Protein AF-X1H3R8-F1 (afdb_monomer_lite)

Foldseek 3Di:
DCPPPDDPPCVLVVQQVVCVVVVHDGWDWDDDVPDIDTDGDPHDDDPDCVVPPDDPLVVQVVVVCVPPVDDDPVNSVVSPD

Secondary structure (DSSP, 8-state):
--TTSPSTT-HHHHHHHHHHHTTPPPPEEEEETTEEEEE--S----S-GGGS---HHHHHHHHHHHHHS---HHHHHHH--

Radius of gyration: 19.77 Å; chains: 1; bounding box: 36×29×60 Å

Structure (mmCIF, N/CA/C/O backbone):
data_AF-X1H3R8-F1
#
_entry.id   AF-X1H3R8-F1
#
loop_
_atom_site.group_PDB
_atom_site.id
_atom_site.type_symbol
_atom_site.label_atom_id
_atom_site.label_alt_id
_atom_site.label_comp_id
_atom_site.label_asym_id
_atom_site.label_entity_id
_atom_site.label_seq_id
_atom_site.pdbx_PDB_ins_code
_atom_site.Cartn_x
_atom_site.Cartn_y
_atom_site.Cartn_z
_atom_site.occupancy
_atom_site.B_iso_or_equiv
_atom_site.auth_seq_id
_atom_site.auth_comp_id
_atom_site.auth_asym_id
_atom_site.auth_atom_id
_atom_site.pdbx_PDB_model_num
ATOM 1 N N . MET A 1 1 ? 8.137 7.598 -36.750 1.00 45.34 1 MET A N 1
ATOM 2 C CA . MET A 1 1 ? 7.185 6.873 -35.879 1.00 45.34 1 MET A CA 1
ATOM 3 C C . MET A 1 1 ? 7.936 6.247 -34.692 1.00 45.34 1 MET A C 1
ATOM 5 O O . MET A 1 1 ? 7.890 5.048 -34.503 1.00 45.34 1 MET A O 1
ATOM 9 N N . ILE A 1 2 ? 8.674 7.062 -33.918 1.00 52.75 2 ILE A N 1
ATOM 10 C CA . ILE A 1 2 ? 9.501 6.630 -32.759 1.00 52.75 2 ILE A CA 1
ATOM 11 C C . ILE A 1 2 ? 9.120 7.446 -31.498 1.00 52.75 2 ILE A C 1
ATOM 13 O O . ILE A 1 2 ? 9.763 7.386 -30.467 1.00 52.75 2 ILE A O 1
ATOM 17 N N . LYS A 1 3 ? 8.031 8.227 -31.537 1.00 57.09 3 LYS A N 1
ATOM 18 C CA . LYS A 1 3 ? 7.671 9.156 -30.447 1.00 57.09 3 LYS A CA 1
ATOM 19 C C . LYS A 1 3 ? 7.107 8.491 -29.176 1.00 57.09 3 LYS A C 1
ATOM 21 O O . LYS A 1 3 ? 6.832 9.206 -28.226 1.00 57.09 3 LYS A O 1
ATOM 26 N N . TYR A 1 4 ? 6.927 7.168 -29.164 1.00 64.12 4 TYR A N 1
ATOM 27 C CA . TYR A 1 4 ? 6.267 6.433 -28.072 1.00 64.12 4 TYR A CA 1
ATOM 28 C C . TYR A 1 4 ? 7.088 5.268 -27.514 1.00 64.12 4 TYR A C 1
ATOM 30 O O . TYR A 1 4 ? 6.623 4.579 -26.613 1.00 64.12 4 TYR A O 1
ATOM 38 N N . ILE A 1 5 ? 8.271 5.008 -28.073 1.00 64.19 5 ILE A N 1
ATOM 39 C CA . ILE A 1 5 ? 9.127 3.902 -27.649 1.00 64.19 5 ILE A CA 1
ATOM 40 C C 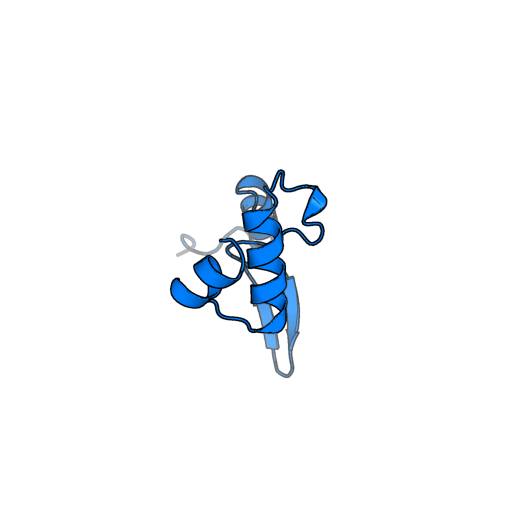. ILE A 1 5 ? 10.455 4.516 -27.243 1.00 64.19 5 ILE A C 1
ATOM 42 O O . ILE A 1 5 ? 11.104 5.192 -28.043 1.00 64.19 5 ILE A O 1
ATOM 46 N N . GLU A 1 6 ? 10.821 4.309 -25.986 1.00 63.84 6 GLU A N 1
ATOM 47 C CA . GLU A 1 6 ? 12.095 4.766 -25.450 1.00 63.84 6 GLU A CA 1
ATOM 48 C C . GLU A 1 6 ? 13.266 4.035 -26.107 1.00 63.84 6 GLU A C 1
ATOM 50 O O . GLU A 1 6 ? 13.109 3.020 -26.797 1.00 63.84 6 GLU A O 1
ATOM 55 N N . ARG A 1 7 ? 14.475 4.563 -25.905 1.00 69.94 7 ARG A N 1
ATOM 56 C CA . ARG A 1 7 ? 15.688 3.908 -26.389 1.00 69.94 7 ARG A CA 1
ATOM 57 C C . ARG A 1 7 ? 15.728 2.489 -25.814 1.00 69.94 7 ARG A C 1
ATOM 59 O O . ARG A 1 7 ? 15.458 2.280 -24.634 1.00 69.94 7 ARG A O 1
ATOM 66 N N . TRP A 1 8 ? 16.021 1.509 -26.664 1.00 72.00 8 TRP A N 1
ATOM 67 C CA . TRP A 1 8 ? 15.904 0.098 -26.300 1.00 72.00 8 TRP A CA 1
ATOM 68 C C . TRP A 1 8 ? 16.675 -0.199 -25.003 1.00 72.00 8 TRP A C 1
ATOM 70 O O 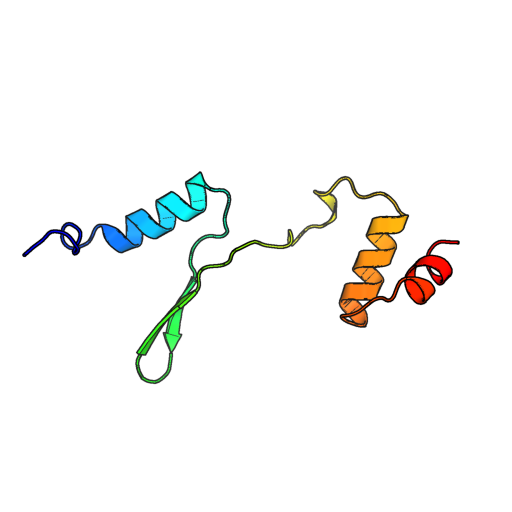. TRP A 1 8 ? 17.875 0.059 -24.924 1.00 72.00 8 TRP A O 1
ATOM 80 N N . GLY A 1 9 ? 15.967 -0.697 -23.985 1.00 67.94 9 GLY A N 1
ATOM 81 C CA . GLY A 1 9 ? 16.548 -1.084 -22.698 1.00 67.94 9 GLY A CA 1
ATOM 82 C C . GLY A 1 9 ? 16.543 -0.033 -21.578 1.00 67.94 9 GLY A C 1
ATOM 83 O O . GLY A 1 9 ? 17.024 -0.362 -20.496 1.00 67.94 9 GLY A O 1
ATOM 84 N N . THR A 1 10 ? 16.011 1.186 -21.767 1.00 82.94 10 THR A N 1
ATOM 85 C CA . THR A 1 10 ? 15.955 2.180 -20.664 1.00 82.94 10 THR A CA 1
ATOM 86 C C . THR A 1 10 ? 14.673 2.112 -19.836 1.00 82.94 10 THR A C 1
ATOM 88 O O . THR A 1 10 ? 14.755 2.198 -18.614 1.00 82.94 10 THR A O 1
ATOM 91 N N . GLY A 1 11 ? 13.520 1.832 -20.453 1.00 86.12 11 GLY A N 1
ATOM 92 C CA . GLY A 1 11 ? 12.219 2.014 -19.795 1.00 86.12 11 GLY A CA 1
ATOM 93 C C . GLY A 1 11 ? 12.007 1.254 -18.482 1.00 86.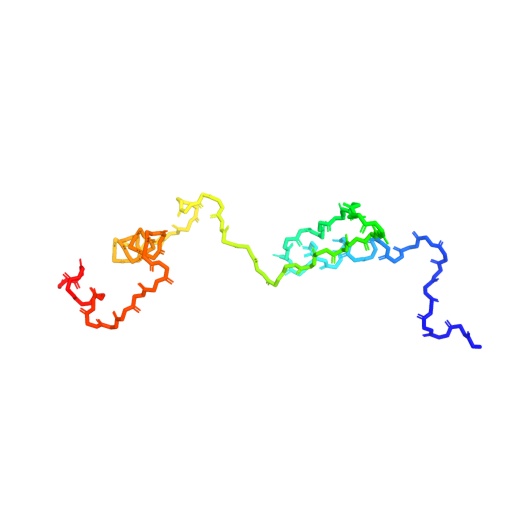12 11 GLY A C 1
ATOM 94 O O . GLY A 1 11 ? 11.377 1.771 -17.567 1.00 86.12 11 GLY A O 1
ATOM 95 N N . THR A 1 12 ? 12.584 0.060 -18.313 1.00 90.25 12 THR A N 1
ATOM 96 C CA . THR A 1 12 ? 12.520 -0.655 -17.023 1.00 90.25 12 THR A CA 1
ATOM 97 C C . THR A 1 12 ? 13.251 0.106 -15.915 1.00 90.25 12 THR A C 1
ATOM 99 O O . THR A 1 12 ? 12.744 0.217 -14.799 1.00 90.25 12 THR A O 1
ATOM 102 N N . ASN A 1 13 ? 14.431 0.648 -16.226 1.00 91.00 13 ASN A N 1
ATOM 103 C CA . ASN A 1 13 ? 15.215 1.439 -15.280 1.00 91.00 13 ASN A CA 1
ATOM 104 C C . ASN A 1 13 ? 14.549 2.790 -15.011 1.00 91.00 13 ASN A C 1
ATOM 106 O O . ASN A 1 13 ? 14.570 3.253 -13.873 1.00 91.00 13 ASN A O 1
ATOM 110 N N . ASP A 1 14 ? 13.921 3.382 -16.028 1.00 92.31 14 ASP A N 1
ATOM 111 C CA . ASP A 1 14 ? 13.187 4.640 -15.895 1.00 92.31 14 ASP A CA 1
ATOM 112 C C . ASP A 1 14 ? 11.972 4.472 -14.964 1.00 92.31 14 ASP A C 1
ATOM 114 O O . ASP A 1 14 ? 11.797 5.269 -14.045 1.00 92.31 14 ASP A O 1
ATOM 118 N N . ILE A 1 15 ? 11.219 3.369 -15.076 1.00 92.06 15 ILE A N 1
ATOM 119 C CA . ILE A 1 15 ? 10.120 3.047 -14.145 1.00 92.06 15 ILE A CA 1
ATOM 120 C C . ILE A 1 15 ? 10.625 2.933 -12.697 1.00 92.06 15 ILE A C 1
ATOM 122 O O . ILE A 1 15 ? 10.021 3.509 -11.792 1.00 92.06 15 ILE A O 1
ATOM 126 N N . ILE A 1 16 ? 11.728 2.210 -12.457 1.00 93.81 16 ILE A N 1
ATOM 127 C CA . ILE A 1 16 ? 12.305 2.065 -11.105 1.00 93.81 16 ILE A CA 1
ATOM 128 C C . ILE A 1 16 ? 12.735 3.431 -10.561 1.00 93.81 16 ILE A C 1
ATOM 130 O O . ILE A 1 16 ? 12.434 3.770 -9.413 1.00 93.81 16 ILE A O 1
ATOM 134 N N . LYS A 1 17 ? 13.423 4.219 -11.393 1.00 94.38 17 LYS A N 1
ATOM 135 C CA . LYS A 1 17 ? 13.894 5.558 -11.045 1.00 94.38 17 LYS A CA 1
ATOM 136 C C . LYS A 1 17 ? 12.728 6.466 -10.652 1.00 94.38 17 LYS A C 1
ATOM 138 O O . LYS A 1 17 ? 12.780 7.054 -9.576 1.00 94.38 17 LYS A O 1
ATOM 143 N N . TRP A 1 18 ? 11.674 6.529 -11.463 1.00 94.62 18 TRP A N 1
ATOM 144 C CA . TRP A 1 18 ? 10.514 7.378 -11.187 1.00 94.62 18 TRP A CA 1
ATOM 145 C C . TRP A 1 18 ? 9.764 6.954 -9.928 1.00 94.62 18 TRP A C 1
ATOM 147 O O . TRP A 1 18 ? 9.386 7.810 -9.135 1.00 94.62 18 TRP A O 1
ATOM 157 N N . CYS A 1 19 ? 9.594 5.648 -9.684 1.00 93.81 19 CYS A N 1
ATOM 158 C CA . CYS A 1 19 ? 9.001 5.191 -8.426 1.00 93.81 19 CYS A CA 1
ATOM 159 C C . CYS A 1 19 ? 9.810 5.683 -7.218 1.00 93.81 19 CYS A C 1
ATOM 161 O O . CYS A 1 19 ? 9.227 6.187 -6.263 1.00 93.81 19 CYS A O 1
ATOM 163 N N . ARG A 1 20 ? 11.143 5.601 -7.280 1.00 90.94 20 ARG A N 1
ATOM 164 C CA . ARG A 1 20 ? 12.017 6.068 -6.198 1.00 90.94 20 ARG A CA 1
ATOM 165 C C . ARG A 1 20 ? 11.961 7.587 -6.007 1.00 90.94 20 ARG A C 1
ATOM 167 O O . ARG A 1 20 ? 11.882 8.036 -4.868 1.00 90.94 20 ARG A O 1
ATOM 174 N N . GLU A 1 21 ? 12.009 8.360 -7.092 1.00 94.25 21 GLU A N 1
ATOM 175 C CA . GLU A 1 21 ? 11.953 9.833 -7.058 1.00 94.25 21 GLU A CA 1
ATOM 176 C C . GLU A 1 21 ? 10.632 10.347 -6.463 1.00 94.25 21 GLU A C 1
ATOM 178 O O . GLU A 1 21 ? 10.637 11.311 -5.702 1.00 94.25 21 GLU A O 1
ATOM 183 N N . GLU A 1 22 ? 9.526 9.650 -6.724 1.00 92.25 22 GLU A N 1
ATOM 184 C CA . GLU A 1 22 ? 8.193 9.978 -6.198 1.00 92.25 22 GLU A CA 1
ATOM 185 C C . GLU A 1 22 ? 7.911 9.371 -4.806 1.00 92.25 22 GLU A C 1
ATOM 187 O O . GLU A 1 22 ? 6.799 9.481 -4.285 1.00 92.25 22 GLU A O 1
ATOM 192 N N . GLY A 1 23 ? 8.885 8.688 -4.188 1.00 87.94 23 GLY A N 1
ATOM 193 C CA . GLY A 1 23 ? 8.706 8.026 -2.888 1.00 87.94 23 GLY A CA 1
ATOM 194 C C . GLY A 1 23 ? 7.706 6.860 -2.910 1.00 87.94 23 GLY A C 1
ATOM 195 O O . GLY A 1 23 ? 7.155 6.480 -1.874 1.00 87.94 23 GLY A O 1
ATOM 196 N N . LEU A 1 24 ? 7.450 6.297 -4.091 1.00 91.75 24 LEU A N 1
ATOM 197 C CA . LEU A 1 24 ? 6.603 5.129 -4.284 1.00 91.75 24 LEU A CA 1
ATOM 198 C C . LEU A 1 24 ? 7.397 3.833 -4.057 1.00 91.75 24 LEU A C 1
ATOM 200 O O . LEU A 1 24 ? 8.617 3.801 -4.232 1.00 91.75 24 LEU A O 1
ATOM 204 N N . PRO A 1 25 ? 6.716 2.725 -3.720 1.00 91.62 25 PRO A N 1
ATOM 205 C CA . PRO A 1 25 ? 7.353 1.414 -3.686 1.00 91.62 25 PRO A CA 1
ATOM 206 C C . PRO A 1 25 ? 7.942 1.054 -5.048 1.00 91.62 25 PRO A C 1
ATOM 208 O O . PRO A 1 25 ? 7.311 1.301 -6.080 1.00 91.62 25 PRO A O 1
ATOM 211 N N . GLU A 1 26 ? 9.110 0.413 -5.047 1.00 93.38 26 GLU A N 1
ATOM 212 C CA . GLU A 1 26 ? 9.705 -0.084 -6.286 1.00 93.38 26 GLU A CA 1
ATOM 213 C C . GLU A 1 26 ? 8.770 -1.093 -6.990 1.00 93.38 26 GLU A C 1
ATOM 215 O O . GLU A 1 26 ? 8.054 -1.861 -6.329 1.00 93.38 26 GLU A O 1
ATOM 220 N N . PRO A 1 27 ? 8.738 -1.092 -8.336 1.00 94.94 27 PRO A N 1
ATOM 221 C CA . PRO A 1 27 ? 7.918 -2.012 -9.119 1.00 94.94 27 PRO A CA 1
ATOM 222 C C . PRO A 1 27 ? 8.282 -3.474 -8.839 1.00 94.94 27 PRO A C 1
ATOM 224 O O . PRO A 1 27 ? 9.454 -3.845 -8.800 1.00 94.94 27 PRO A O 1
ATOM 227 N N . ILE A 1 28 ? 7.270 -4.338 -8.722 1.00 95.00 28 ILE A N 1
ATOM 228 C CA . ILE A 1 28 ? 7.491 -5.785 -8.596 1.00 95.00 28 ILE A CA 1
ATOM 229 C C . ILE A 1 28 ? 7.363 -6.423 -9.973 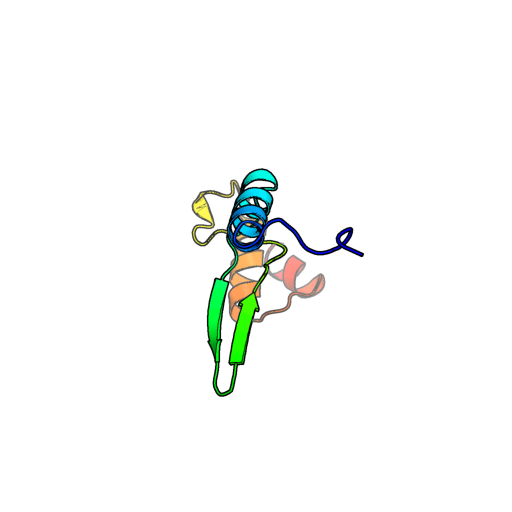1.00 95.00 28 ILE A C 1
ATOM 231 O O . ILE A 1 28 ? 6.277 -6.450 -10.557 1.00 95.00 28 ILE A O 1
ATOM 235 N N . PHE A 1 29 ? 8.466 -6.980 -10.452 1.00 93.69 29 PHE A N 1
ATOM 236 C CA . PHE A 1 29 ? 8.540 -7.759 -11.679 1.00 93.69 29 PHE A CA 1
ATOM 237 C C . PHE A 1 29 ? 8.386 -9.242 -11.352 1.00 93.69 29 PHE A C 1
ATOM 239 O O . PHE A 1 29 ? 9.109 -9.764 -10.504 1.00 93.69 29 PHE A O 1
ATOM 246 N N . LYS A 1 30 ? 7.438 -9.926 -11.995 1.00 95.38 30 LYS A N 1
ATOM 247 C CA . LYS A 1 30 ? 7.211 -11.356 -11.757 1.00 95.38 30 LYS A CA 1
ATOM 248 C C . LYS A 1 30 ? 6.803 -12.091 -13.023 1.00 95.38 30 LYS A C 1
ATOM 250 O O . LYS A 1 30 ? 5.973 -11.612 -13.797 1.00 95.38 30 LYS A O 1
ATOM 255 N N . GLU A 1 31 ? 7.347 -13.286 -13.182 1.00 95.50 31 GLU A N 1
ATOM 256 C CA . GLU A 1 31 ? 6.824 -14.262 -14.126 1.00 95.50 31 GLU A CA 1
ATOM 257 C C . GLU A 1 31 ? 5.499 -14.818 -13.588 1.00 95.50 31 GLU A C 1
ATOM 259 O O . GLU A 1 31 ? 5.344 -15.080 -12.391 1.00 95.50 31 GLU A O 1
ATOM 264 N N . ILE A 1 32 ? 4.516 -14.942 -14.469 1.00 95.06 32 ILE A N 1
ATOM 265 C CA . ILE A 1 32 ? 3.226 -15.574 -14.199 1.00 95.06 32 ILE A CA 1
ATOM 266 C C . ILE A 1 32 ? 2.998 -16.644 -15.262 1.00 95.06 32 ILE A C 1
ATOM 268 O O . ILE A 1 32 ? 3.571 -16.579 -16.347 1.00 95.06 32 ILE A O 1
ATOM 272 N N . THR A 1 33 ? 2.155 -17.636 -14.986 1.00 94.50 33 THR A N 1
ATOM 273 C CA . THR A 1 33 ? 1.847 -18.667 -15.984 1.00 94.50 33 THR A CA 1
ATOM 274 C C . THR A 1 33 ? 1.331 -18.018 -17.271 1.00 94.50 33 THR A C 1
ATOM 276 O O . THR A 1 33 ? 0.265 -17.405 -17.276 1.00 94.50 33 THR A O 1
ATOM 279 N N . GLY A 1 34 ? 2.108 -18.135 -18.353 1.00 92.44 34 GLY A N 1
ATOM 280 C CA . GLY A 1 34 ? 1.780 -17.561 -19.659 1.00 92.44 34 GLY A CA 1
ATOM 281 C C . GLY A 1 34 ? 2.166 -16.091 -19.859 1.00 92.44 34 GLY A C 1
ATOM 282 O O . GLY A 1 34 ? 1.729 -15.501 -20.845 1.00 92.44 34 GLY A O 1
ATOM 283 N N . GLY A 1 35 ? 2.967 -15.479 -18.978 1.00 93.12 35 GLY A N 1
ATOM 284 C CA . GLY A 1 35 ? 3.411 -14.106 -19.210 1.00 93.12 35 GLY A CA 1
ATOM 285 C C . GLY A 1 35 ? 4.289 -13.488 -18.129 1.00 93.12 35 GLY A C 1
ATOM 286 O O . GLY A 1 35 ? 4.813 -14.141 -17.232 1.00 93.12 35 GLY A O 1
ATOM 287 N N . PHE A 1 36 ? 4.429 -12.172 -18.223 1.00 93.44 36 PHE A N 1
ATOM 288 C CA . PHE A 1 36 ? 5.223 -11.361 -17.313 1.00 93.44 36 PHE A CA 1
ATOM 289 C C . PHE A 1 36 ? 4.380 -10.190 -16.821 1.00 93.44 36 PHE A C 1
ATOM 291 O O . PHE A 1 36 ? 3.724 -9.513 -17.614 1.00 93.44 36 PHE A O 1
ATOM 298 N N . ALA A 1 37 ? 4.382 -9.961 -15.512 1.00 94.00 37 ALA A N 1
ATOM 299 C CA . ALA A 1 37 ? 3.624 -8.894 -14.883 1.00 94.00 37 ALA A CA 1
ATOM 300 C C . ALA A 1 37 ? 4.556 -7.894 -14.197 1.00 94.00 37 ALA A C 1
ATOM 302 O O . ALA A 1 37 ? 5.489 -8.273 -13.487 1.00 94.00 37 ALA A O 1
ATOM 303 N N . VAL A 1 38 ? 4.227 -6.612 -14.356 1.00 94.12 38 VAL A N 1
ATOM 304 C CA . VAL A 1 38 ? 4.826 -5.499 -13.616 1.00 94.12 38 VAL A CA 1
ATOM 305 C C . VAL A 1 38 ? 3.756 -4.921 -12.701 1.00 94.12 38 VAL A C 1
ATOM 307 O O . VAL A 1 38 ? 2.699 -4.497 -13.168 1.00 94.12 38 VAL A O 1
ATOM 310 N N . VAL A 1 39 ? 3.999 -4.934 -11.393 1.00 93.38 39 VAL A N 1
ATOM 311 C CA . VAL A 1 39 ? 3.058 -4.417 -10.395 1.00 93.38 39 VAL A CA 1
ATOM 312 C C . VAL A 1 39 ? 3.571 -3.085 -9.865 1.00 93.38 39 VAL A C 1
ATOM 314 O O . VAL A 1 39 ? 4.549 -3.049 -9.121 1.00 93.38 39 VAL A O 1
ATOM 317 N N . LEU A 1 40 ? 2.871 -2.007 -10.218 1.00 94.06 40 LEU A N 1
ATOM 318 C CA . LEU A 1 40 ? 3.088 -0.666 -9.677 1.00 94.06 40 LEU A CA 1
ATOM 319 C C . LEU A 1 40 ? 2.159 -0.443 -8.483 1.00 94.06 40 LEU A C 1
ATOM 321 O O . LEU A 1 40 ? 0.956 -0.706 -8.565 1.00 94.06 40 LEU A O 1
ATOM 325 N N . ARG A 1 41 ? 2.700 0.042 -7.364 1.00 90.31 41 ARG A N 1
ATOM 326 C CA . ARG A 1 41 ? 1.921 0.329 -6.153 1.00 90.31 41 ARG A CA 1
ATOM 327 C C . ARG A 1 41 ? 1.825 1.836 -5.950 1.00 90.31 41 ARG A C 1
ATOM 329 O O . ARG A 1 41 ? 2.832 2.527 -5.958 1.00 90.31 41 ARG A O 1
ATOM 336 N N . LYS A 1 42 ? 0.607 2.337 -5.722 1.00 86.75 42 LYS A N 1
ATOM 337 C CA . LYS A 1 42 ? 0.351 3.766 -5.459 1.00 86.75 42 LYS A CA 1
ATOM 338 C C . LYS A 1 42 ? 0.822 4.214 -4.069 1.00 86.75 42 LYS A C 1
ATOM 340 O O . LYS A 1 42 ? 1.059 5.391 -3.852 1.00 86.75 42 LYS A O 1
ATOM 345 N N . PHE A 1 43 ? 0.892 3.294 -3.114 1.00 80.19 43 PHE A N 1
ATOM 346 C CA . PHE A 1 43 ? 1.382 3.542 -1.763 1.00 80.19 43 PHE A CA 1
ATOM 347 C C . PHE A 1 43 ? 1.814 2.218 -1.127 1.00 80.19 43 PHE A C 1
ATOM 349 O O . PHE A 1 43 ? 1.400 1.140 -1.570 1.00 80.19 43 PHE A O 1
ATOM 356 N N . GLN A 1 44 ? 2.606 2.302 -0.063 1.00 72.25 44 GLN A N 1
ATOM 357 C CA . GLN A 1 44 ? 2.894 1.185 0.829 1.00 72.25 44 GLN A CA 1
ATOM 358 C C . GLN A 1 44 ? 2.601 1.616 2.256 1.00 72.25 44 GLN A C 1
ATOM 360 O O . GLN A 1 44 ? 3.002 2.688 2.697 1.00 72.25 44 GLN A O 1
ATOM 365 N N . ILE A 1 45 ? 1.866 0.771 2.971 1.00 70.38 45 ILE A N 1
ATOM 366 C CA . ILE A 1 45 ? 1.755 0.900 4.419 1.00 70.38 45 ILE A CA 1
ATOM 367 C C . ILE A 1 45 ? 3.116 0.464 4.972 1.00 70.38 45 ILE A C 1
ATOM 369 O O . ILE A 1 45 ? 3.561 -0.627 4.598 1.00 70.38 45 ILE A O 1
ATOM 373 N N . PRO A 1 46 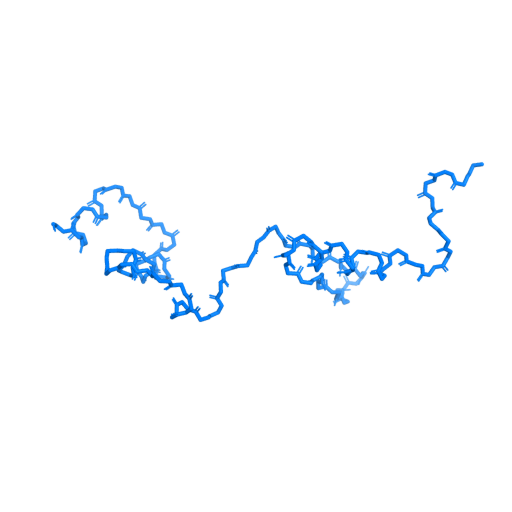? 3.790 1.279 5.801 1.00 68.88 46 PRO A N 1
ATOM 374 C CA . PRO A 1 46 ? 5.060 0.891 6.397 1.00 68.88 46 PRO A CA 1
ATOM 375 C C . PRO A 1 46 ? 4.912 -0.458 7.097 1.00 68.88 46 PRO A C 1
ATOM 377 O O . PRO A 1 46 ? 3.929 -0.687 7.806 1.00 68.88 46 PRO A O 1
ATOM 380 N N . GLU A 1 47 ? 5.874 -1.359 6.894 1.00 66.44 47 GLU A N 1
ATOM 381 C CA . GLU A 1 47 ? 5.877 -2.643 7.605 1.00 66.44 47 GLU A CA 1
ATOM 382 C C . GLU A 1 47 ? 6.005 -2.422 9.111 1.00 66.44 47 GLU A C 1
ATOM 384 O O . GLU A 1 47 ? 5.347 -3.106 9.898 1.00 66.44 47 GLU A O 1
ATOM 389 N N . ASN A 1 48 ? 6.777 -1.402 9.495 1.00 69.50 48 ASN A N 1
ATOM 390 C CA . ASN A 1 48 ? 6.872 -0.958 10.868 1.00 69.50 48 ASN A CA 1
ATOM 391 C C . ASN A 1 48 ? 6.001 0.284 11.108 1.00 69.50 48 ASN A C 1
ATOM 393 O O . ASN A 1 48 ? 6.304 1.372 10.633 1.00 69.50 48 ASN A O 1
ATOM 397 N N . LEU A 1 49 ? 4.926 0.117 11.877 1.00 71.50 49 LEU A N 1
ATOM 398 C CA . LEU A 1 49 ? 4.069 1.217 12.323 1.00 71.50 49 LEU A CA 1
ATOM 399 C C . LEU A 1 49 ? 4.718 2.090 13.400 1.00 71.50 49 LEU A C 1
ATOM 401 O O . LEU A 1 49 ? 4.214 3.176 13.653 1.00 71.50 49 LEU A O 1
ATOM 405 N N . GLU A 1 50 ? 5.807 1.638 14.021 1.00 71.31 50 GLU A N 1
ATOM 406 C CA . GLU A 1 50 ? 6.558 2.397 15.029 1.00 71.31 50 GLU A CA 1
ATOM 407 C C . GLU A 1 50 ? 7.281 3.601 14.417 1.00 71.31 50 GLU A C 1
ATOM 409 O O . GLU A 1 50 ? 7.531 4.573 15.121 1.00 71.31 50 GLU A O 1
ATOM 414 N N . SER A 1 51 ? 7.583 3.571 13.111 1.00 71.25 51 SER A N 1
ATOM 415 C CA . SER A 1 51 ? 8.140 4.731 12.402 1.00 71.25 51 SER A CA 1
ATOM 416 C C . SER A 1 51 ? 7.098 5.812 12.116 1.00 71.25 51 SER A C 1
ATOM 418 O O . SER A 1 51 ? 7.453 6.937 11.771 1.00 71.25 51 SER A O 1
ATOM 420 N N . LEU A 1 52 ? 5.812 5.483 12.250 1.00 76.88 52 LEU A N 1
ATOM 421 C CA . LEU A 1 52 ? 4.735 6.453 12.197 1.00 76.88 52 LEU A CA 1
ATOM 422 C C . LEU A 1 52 ? 4.504 6.959 13.625 1.00 76.88 52 LEU A C 1
ATOM 424 O O . LEU A 1 52 ? 4.168 6.177 14.513 1.00 76.88 52 LEU A O 1
ATOM 428 N N . GLU A 1 53 ? 4.643 8.267 13.849 1.00 84.25 53 GLU A N 1
ATOM 429 C CA . GLU A 1 53 ? 4.342 8.936 15.127 1.00 84.25 53 GLU A CA 1
ATOM 430 C C . GLU A 1 53 ? 2.822 8.964 15.402 1.00 84.25 53 GLU A C 1
ATOM 432 O O . GLU A 1 53 ? 2.176 10.009 15.489 1.00 84.25 53 GLU A O 1
ATOM 437 N N . LEU A 1 54 ? 2.208 7.783 15.476 1.00 89.00 54 LEU A N 1
ATOM 438 C CA . LEU A 1 54 ? 0.775 7.608 15.655 1.00 89.00 54 LEU A CA 1
ATOM 439 C C . LEU A 1 54 ? 0.392 7.823 17.112 1.00 89.00 54 LEU A C 1
ATOM 441 O O . LEU A 1 54 ? 1.028 7.297 18.028 1.00 89.00 54 LEU A O 1
ATOM 445 N N . ASN A 1 55 ? -0.723 8.510 17.331 1.00 91.38 55 ASN A N 1
ATOM 446 C CA . ASN A 1 55 ? -1.318 8.571 18.658 1.00 91.38 55 ASN A CA 1
ATOM 447 C C . ASN A 1 55 ? -2.020 7.248 19.020 1.00 91.38 55 ASN A C 1
ATOM 449 O O . ASN A 1 55 ? -2.331 6.416 18.164 1.00 91.38 55 ASN A O 1
ATOM 453 N N . GLU A 1 56 ? -2.323 7.067 20.305 1.00 90.12 56 GLU A N 1
ATOM 454 C CA . GLU A 1 56 ? -2.935 5.833 20.818 1.00 90.12 56 GLU A CA 1
ATOM 455 C C . GLU A 1 56 ? -4.269 5.481 20.142 1.00 90.12 56 GLU A C 1
ATOM 457 O O . GLU A 1 56 ? -4.570 4.306 19.923 1.00 90.12 56 GLU A O 1
ATOM 462 N N . ARG A 1 57 ? -5.062 6.483 19.740 1.00 93.50 57 ARG A N 1
ATOM 463 C CA . ARG A 1 57 ? -6.341 6.247 19.051 1.00 93.50 57 ARG A CA 1
ATOM 464 C C . ARG A 1 57 ? -6.120 5.687 17.648 1.00 93.50 57 ARG A C 1
ATOM 466 O O . ARG A 1 57 ? -6.816 4.758 17.241 1.00 93.50 57 ARG A O 1
ATOM 473 N N . GLN A 1 58 ? -5.136 6.222 16.928 1.00 91.19 58 GLN A N 1
ATOM 474 C CA . GLN A 1 58 ? -4.751 5.753 15.598 1.00 91.19 58 GLN A CA 1
ATOM 475 C C . GLN A 1 58 ? -4.167 4.338 15.653 1.00 91.19 58 GLN A C 1
ATOM 477 O O . GLN A 1 58 ? -4.552 3.501 14.837 1.00 91.19 58 GLN A O 1
ATOM 482 N N . LYS A 1 59 ? -3.312 4.032 16.640 1.00 90.12 59 LYS A N 1
ATOM 483 C CA . LYS A 1 59 ? -2.767 2.675 16.841 1.00 90.12 59 LYS A CA 1
ATOM 484 C C . LYS A 1 59 ? -3.880 1.645 17.035 1.00 90.12 59 LYS A C 1
ATOM 486 O O . LYS A 1 59 ? -3.927 0.654 16.304 1.00 90.12 59 LYS A O 1
ATOM 491 N N . LYS A 1 60 ? -4.835 1.930 17.931 1.00 91.62 60 LYS A N 1
ATOM 492 C CA . LYS A 1 60 ? -6.020 1.083 18.150 1.00 91.62 60 LYS A CA 1
ATOM 493 C C . LYS A 1 60 ? -6.835 0.899 16.866 1.00 91.62 60 LYS A C 1
ATOM 495 O O . LYS A 1 60 ? -7.226 -0.221 16.540 1.00 91.62 60 LYS A O 1
ATOM 500 N N . ALA A 1 61 ? -7.064 1.977 16.109 1.00 93.56 61 ALA A N 1
ATOM 501 C CA . ALA A 1 61 ? -7.800 1.916 14.842 1.00 93.56 61 ALA A CA 1
ATOM 502 C C . ALA A 1 61 ? -7.143 0.961 13.839 1.00 93.56 61 ALA A C 1
ATOM 504 O O . ALA A 1 61 ? -7.821 0.158 13.197 1.00 93.56 61 ALA A O 1
ATOM 505 N N . ILE A 1 62 ? -5.817 1.043 13.711 1.00 90.31 62 ILE A N 1
ATOM 506 C CA . ILE A 1 62 ? -5.051 0.213 12.782 1.00 90.31 62 ILE A CA 1
ATOM 507 C C . ILE A 1 62 ? -5.081 -1.249 13.216 1.00 90.31 62 ILE A C 1
ATOM 509 O O . ILE A 1 62 ? -5.267 -2.122 12.370 1.00 90.31 62 ILE A O 1
ATOM 513 N N . GLU A 1 63 ? -4.940 -1.534 14.509 1.00 89.06 63 GLU A N 1
ATOM 514 C CA . GLU A 1 63 ? -5.044 -2.897 15.034 1.00 89.06 63 GLU A CA 1
ATOM 515 C C . GLU A 1 63 ? -6.423 -3.511 14.741 1.00 89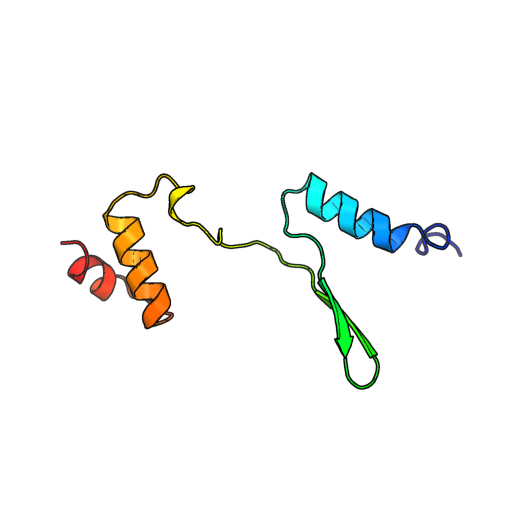.06 63 GLU A C 1
ATOM 517 O O . GLU A 1 63 ? -6.518 -4.632 14.232 1.00 89.06 63 GLU A O 1
ATOM 522 N N . TYR A 1 64 ? -7.493 -2.737 14.944 1.00 93.62 64 TYR A N 1
ATOM 523 C CA . TYR A 1 64 ? -8.849 -3.151 14.589 1.00 93.62 64 TYR A CA 1
ATOM 524 C C . TYR A 1 64 ? -8.985 -3.423 13.081 1.00 93.62 64 TYR A C 1
ATOM 526 O O . TYR A 1 64 ? -9.487 -4.472 12.668 1.00 93.62 64 TYR A O 1
ATOM 534 N N . LEU A 1 65 ? -8.479 -2.518 12.238 1.00 91.88 65 LEU A N 1
ATOM 535 C CA . LEU A 1 65 ? -8.518 -2.652 10.779 1.00 91.88 65 LEU A CA 1
ATOM 536 C C . LEU A 1 65 ? -7.697 -3.838 10.258 1.00 91.88 65 LEU A C 1
ATOM 538 O O . LEU A 1 65 ? -8.121 -4.490 9.300 1.00 91.88 65 LEU A O 1
ATOM 542 N N . LYS A 1 66 ? -6.561 -4.164 10.887 1.00 86.25 66 LYS A N 1
ATOM 543 C CA . LYS A 1 66 ? -5.766 -5.358 10.549 1.00 86.25 66 LYS A CA 1
ATOM 544 C C . LYS A 1 66 ? -6.588 -6.638 10.709 1.00 86.25 66 LYS A C 1
ATOM 546 O O . LYS A 1 66 ? -6.464 -7.538 9.879 1.00 86.25 66 LYS A O 1
ATOM 551 N N . LYS A 1 67 ? -7.443 -6.698 11.735 1.00 91.56 67 LYS A N 1
ATOM 552 C CA . LYS A 1 67 ? -8.271 -7.869 12.049 1.00 91.56 67 LYS A CA 1
ATOM 553 C C . LYS A 1 67 ? -9.566 -7.932 11.235 1.00 91.56 67 LYS A C 1
ATOM 555 O O . LYS A 1 67 ? -9.879 -8.981 10.683 1.00 91.56 67 LYS A O 1
ATOM 560 N N . TYR A 1 68 ? -10.306 -6.827 11.143 1.00 94.00 68 TYR A N 1
ATOM 561 C CA . TYR A 1 68 ? -11.673 -6.820 10.598 1.00 94.00 68 TYR A CA 1
ATOM 562 C C . TYR A 1 68 ? -11.796 -6.196 9.201 1.00 94.00 68 TYR A C 1
ATOM 564 O O . TYR A 1 68 ? -12.872 -6.232 8.609 1.00 94.00 68 TYR A O 1
ATOM 572 N N . ARG A 1 69 ? -10.708 -5.628 8.654 1.00 91.94 69 ARG A N 1
ATOM 573 C CA . ARG A 1 69 ? -10.609 -4.987 7.320 1.00 91.94 69 ARG A CA 1
ATOM 574 C C . ARG A 1 69 ? -11.493 -3.758 7.089 1.00 91.94 69 ARG A C 1
ATOM 576 O O . ARG A 1 69 ? -11.300 -3.058 6.098 1.00 91.94 69 ARG A O 1
ATOM 583 N N . LYS A 1 70 ? -12.424 -3.467 7.992 1.00 94.81 70 LYS A N 1
ATOM 584 C CA . LYS A 1 70 ? -13.328 -2.320 7.956 1.00 94.81 70 LYS A CA 1
ATOM 585 C C . LYS A 1 70 ? -13.549 -1.814 9.377 1.00 94.81 70 LYS A C 1
ATOM 587 O O . LYS A 1 70 ? -13.531 -2.600 10.316 1.00 94.81 70 LYS A O 1
ATOM 592 N N . ILE A 1 71 ? -13.758 -0.510 9.514 1.00 96.25 71 ILE A N 1
ATOM 593 C CA . ILE A 1 71 ? -14.208 0.126 10.750 1.00 96.25 71 ILE A CA 1
ATOM 594 C C . ILE A 1 71 ? -15.249 1.188 10.389 1.00 96.25 71 ILE A C 1
ATOM 596 O O . ILE A 1 71 ? -15.064 1.963 9.449 1.00 96.25 71 ILE A O 1
ATOM 600 N N . THR A 1 72 ? -16.374 1.194 11.088 1.00 96.69 72 THR A N 1
ATOM 601 C CA . THR A 1 72 ? -17.396 2.242 11.007 1.00 96.69 72 THR A CA 1
ATOM 602 C C . THR A 1 72 ? -17.128 3.318 12.055 1.00 96.69 72 THR A C 1
ATOM 604 O O . THR A 1 72 ? -16.443 3.080 13.049 1.00 96.69 72 THR A O 1
ATOM 607 N N . ASN A 1 73 ? -17.714 4.506 11.886 1.00 95.12 73 ASN A N 1
ATOM 608 C CA . ASN A 1 73 ? -17.572 5.576 12.877 1.00 95.12 73 ASN A CA 1
ATOM 609 C C . ASN A 1 73 ? -18.063 5.147 14.274 1.00 95.12 73 ASN A C 1
ATOM 611 O O . ASN A 1 73 ? -17.429 5.460 15.275 1.00 95.12 73 ASN A O 1
ATOM 615 N N . ARG A 1 74 ? -19.155 4.371 14.342 1.00 96.50 74 ARG A N 1
ATOM 616 C CA . ARG A 1 74 ? -19.686 3.847 15.609 1.00 96.50 74 ARG A CA 1
ATOM 617 C C . ARG A 1 74 ? -18.700 2.892 16.287 1.00 96.50 74 ARG A C 1
ATOM 619 O O . ARG A 1 74 ? -18.470 3.008 17.483 1.00 96.50 74 ARG A O 1
ATOM 626 N N . GLU A 1 75 ? -18.105 1.968 15.535 1.00 95.88 75 GLU A N 1
ATOM 627 C CA . GLU A 1 75 ? -17.091 1.044 16.068 1.00 95.88 75 GLU A CA 1
ATOM 628 C C . GLU A 1 75 ? -15.842 1.792 16.534 1.00 95.88 75 GLU A C 1
ATOM 630 O O . GLU A 1 75 ? -15.311 1.487 17.597 1.00 95.88 75 GLU A O 1
ATOM 635 N N . TYR A 1 76 ? -15.411 2.810 15.785 1.00 96.19 76 TYR A N 1
ATOM 636 C CA . TYR A 1 76 ? -14.260 3.627 16.156 1.00 96.19 76 TYR A CA 1
ATOM 637 C C . TYR A 1 76 ? -14.491 4.431 17.443 1.00 96.19 76 TYR A C 1
ATOM 639 O O . TYR A 1 76 ? -13.613 4.466 18.304 1.00 96.19 76 TYR A O 1
ATOM 647 N N . GLN A 1 77 ? -15.676 5.027 17.612 1.00 94.94 77 GLN A N 1
ATOM 648 C CA . GLN A 1 77 ? -16.051 5.714 18.854 1.00 94.94 77 GLN A CA 1
ATOM 649 C C . GLN A 1 77 ? -16.100 4.749 20.045 1.00 94.94 77 GLN A C 1
ATOM 651 O O . GLN A 1 77 ? -15.611 5.083 21.116 1.00 94.94 77 GLN A O 1
ATOM 656 N N . ASN A 1 78 ? -16.606 3.527 19.852 1.00 94.38 78 ASN A N 1
ATOM 657 C CA . ASN A 1 78 ? -16.613 2.507 20.906 1.00 94.38 78 ASN A CA 1
ATOM 658 C C . ASN A 1 78 ? -15.198 2.020 21.279 1.00 94.38 78 ASN A C 1
ATOM 660 O O . ASN A 1 78 ? -14.956 1.649 22.424 1.00 94.38 78 ASN A O 1
ATOM 664 N N . LEU A 1 79 ? -14.270 1.995 20.318 1.00 92.81 79 LEU A N 1
ATOM 665 C CA . LEU A 1 79 ? -12.871 1.595 20.517 1.00 92.81 79 LEU A CA 1
ATOM 666 C C . LEU A 1 79 ? -12.062 2.656 21.285 1.00 92.81 79 LEU A C 1
ATOM 668 O O . LEU A 1 79 ? -11.140 2.334 22.041 1.00 92.81 79 LEU A O 1
ATOM 672 N N . CYS A 1 80 ? -12.397 3.925 21.050 1.00 90.56 80 CYS A N 1
ATOM 673 C CA . CYS A 1 80 ? -11.708 5.102 21.566 1.00 90.56 80 CYS A CA 1
ATOM 674 C C . CYS A 1 80 ? -12.731 6.110 22.129 1.00 90.56 80 CYS A C 1
ATOM 676 O O . CYS A 1 80 ? -12.953 7.136 21.462 1.00 90.56 80 CYS A O 1
ATOM 678 N N . PRO A 1 81 ? -13.343 5.799 23.292 1.00 76.56 81 PRO A N 1
ATOM 679 C CA . PRO A 1 81 ? -14.316 6.666 23.956 1.00 76.56 81 PRO A CA 1
ATOM 680 C C . PRO A 1 81 ? -13.705 7.995 24.412 1.00 76.56 81 PRO A C 1
ATOM 682 O O . PRO A 1 81 ? -12.479 8.035 24.678 1.00 76.56 81 PRO A O 1
#

pLDDT: mean 86.28, std 11.69, range [45.34, 96.69]

Organism: NCBI:txid412755

InterPro domains:
  IPR038475 RecG, C-terminal domain superfamily [G3DSA:3.30.565.60] (1-43)

Sequence (81 aa):
MIKYIERWGTGTNDIIKWCREEGLPEPIFKEITGGFAVVLRKFQIPENLESLELNERQKKAIEYLKKYRKITNREYQNLCP